Protein AF-A0A3L6PYQ4-F1 (afdb_monomer_lite)

Structure (mmCIF, N/CA/C/O backbone):
data_AF-A0A3L6PYQ4-F1
#
_entry.id   AF-A0A3L6PYQ4-F1
#
loop_
_atom_site.group_PDB
_atom_site.id
_atom_site.type_symbol
_atom_site.label_atom_id
_atom_site.label_alt_id
_atom_site.label_comp_id
_atom_site.label_asym_id
_atom_site.label_entity_id
_atom_site.label_seq_id
_atom_site.pdbx_PDB_ins_code
_atom_site.Cartn_x
_atom_site.Cartn_y
_atom_site.Cartn_z
_atom_site.occupancy
_atom_site.B_iso_or_equiv
_atom_site.auth_seq_id
_atom_site.auth_comp_id
_atom_site.auth_asym_id
_atom_site.auth_atom_id
_atom_site.pdbx_PDB_model_num
ATOM 1 N N . MET A 1 1 ? -5.593 -75.914 60.797 1.00 39.28 1 MET A N 1
ATOM 2 C CA . MET A 1 1 ? -4.604 -74.970 61.371 1.00 39.28 1 MET A CA 1
ATOM 3 C C . MET A 1 1 ? -4.677 -73.688 60.542 1.00 39.28 1 MET A C 1
ATOM 5 O O . MET A 1 1 ? -4.399 -73.752 59.358 1.00 39.28 1 MET A O 1
ATOM 9 N N . ARG A 1 2 ? -5.457 -72.684 60.974 1.00 33.91 2 ARG A N 1
ATOM 10 C CA . ARG A 1 2 ? -4.991 -71.415 61.590 1.00 33.91 2 ARG A CA 1
ATOM 11 C C . ARG A 1 2 ? -3.883 -70.711 60.777 1.00 33.91 2 ARG A C 1
ATOM 13 O O . ARG A 1 2 ? -2.772 -71.211 60.750 1.00 33.91 2 ARG A O 1
ATOM 20 N N . THR A 1 3 ? -4.258 -69.725 59.948 1.00 34.69 3 THR A N 1
ATOM 21 C CA . THR A 1 3 ? -4.109 -68.246 60.124 1.00 34.69 3 THR A CA 1
ATOM 22 C C . THR A 1 3 ? -2.727 -67.736 59.685 1.00 34.69 3 THR A C 1
ATOM 24 O O . THR A 1 3 ? -1.740 -68.191 60.235 1.00 34.69 3 THR A O 1
ATOM 27 N N . THR A 1 4 ? -2.628 -66.864 58.669 1.00 43.28 4 THR A N 1
ATOM 28 C CA . THR A 1 4 ? -2.351 -65.403 58.777 1.00 43.28 4 THR A CA 1
ATOM 29 C C . THR A 1 4 ? -2.924 -64.660 57.543 1.00 43.28 4 THR A C 1
ATOM 31 O O . THR A 1 4 ? -2.646 -65.017 56.408 1.00 43.28 4 THR A O 1
ATOM 34 N N . MET A 1 5 ? -3.962 -63.825 57.686 1.00 35.47 5 MET A N 1
ATOM 35 C CA . MET A 1 5 ? -3.961 -62.342 57.761 1.00 35.47 5 MET A CA 1
ATOM 36 C C . MET A 1 5 ? -3.203 -61.552 56.656 1.00 35.47 5 MET A C 1
ATOM 38 O O . MET A 1 5 ? -1.996 -61.382 56.732 1.00 35.47 5 MET A O 1
ATOM 42 N N . ARG A 1 6 ? -4.010 -60.988 55.733 1.00 41.88 6 ARG A N 1
ATOM 43 C CA . ARG A 1 6 ? -4.028 -59.636 55.104 1.00 41.88 6 ARG A CA 1
ATOM 44 C C . ARG A 1 6 ? -2.740 -59.013 54.531 1.00 41.88 6 ARG A C 1
ATOM 46 O O . ARG A 1 6 ? -1.846 -58.634 55.273 1.00 41.88 6 ARG A O 1
ATOM 53 N N . ASN A 1 7 ? -2.831 -58.590 53.264 1.00 37.66 7 ASN A N 1
ATOM 54 C CA . ASN A 1 7 ? -2.805 -57.152 52.970 1.00 37.66 7 ASN A CA 1
ATOM 55 C C . ASN A 1 7 ? -3.587 -56.819 51.688 1.00 37.66 7 ASN A C 1
ATOM 57 O O . ASN A 1 7 ? -3.291 -57.319 50.608 1.00 37.66 7 ASN A O 1
ATOM 61 N N . ALA A 1 8 ? -4.610 -55.983 51.850 1.00 45.75 8 ALA A N 1
ATOM 62 C CA . ALA A 1 8 ? -5.400 -55.369 50.795 1.00 45.75 8 ALA A CA 1
ATOM 63 C C . ALA A 1 8 ? -5.020 -53.891 50.761 1.00 45.75 8 ALA A C 1
ATOM 65 O O . ALA A 1 8 ? -5.241 -53.217 51.758 1.00 45.75 8 ALA A O 1
ATOM 66 N N . GLN A 1 9 ? -4.440 -53.427 49.657 1.00 39.03 9 GLN A N 1
ATOM 67 C CA . GLN A 1 9 ? -4.132 -52.032 49.313 1.00 39.03 9 GLN A CA 1
ATOM 68 C C . GLN A 1 9 ? -3.781 -52.063 47.812 1.00 39.03 9 GLN A C 1
ATOM 70 O O . GLN A 1 9 ? -2.951 -52.870 47.422 1.00 39.03 9 GLN A O 1
ATOM 75 N N . ASN A 1 10 ? -4.315 -51.296 46.869 1.00 33.97 10 ASN A N 1
ATOM 76 C CA . ASN A 1 10 ? -5.338 -50.266 46.824 1.00 33.97 10 ASN A CA 1
ATOM 77 C C . ASN A 1 10 ? -5.795 -50.202 45.355 1.00 33.97 10 ASN A C 1
ATOM 79 O O . ASN A 1 10 ? -4.960 -50.098 44.460 1.00 33.97 10 ASN A O 1
ATOM 83 N N . ALA A 1 11 ? -7.098 -50.180 45.108 1.00 46.00 11 ALA A N 1
ATOM 84 C CA . ALA A 1 11 ? -7.656 -49.474 43.962 1.00 46.00 11 ALA A CA 1
ATOM 85 C C . ALA A 1 11 ? -8.789 -48.604 44.511 1.00 46.00 11 ALA A C 1
ATOM 87 O O . ALA A 1 11 ? -9.649 -49.112 45.232 1.00 46.00 11 ALA A O 1
ATOM 88 N N . PRO A 1 12 ? -8.778 -47.298 44.224 1.00 39.19 12 PRO A N 1
ATOM 89 C CA . PRO A 1 12 ? -10.006 -46.724 43.688 1.00 39.19 12 PRO A CA 1
ATOM 90 C C . PRO A 1 12 ? -9.710 -45.961 42.394 1.00 39.19 12 PRO A C 1
ATOM 92 O O . PRO A 1 12 ? -8.712 -45.261 42.268 1.00 39.19 12 PRO A O 1
ATOM 95 N N . LEU A 1 13 ? -10.451 -46.269 41.333 1.00 34.88 13 LEU A N 1
ATOM 96 C CA . LEU A 1 13 ? -11.685 -45.569 40.963 1.00 34.88 13 LEU A CA 1
ATOM 97 C C . LEU A 1 13 ? -11.442 -44.101 40.599 1.00 34.88 13 LEU A C 1
ATOM 99 O O . LEU A 1 13 ? -11.167 -43.266 41.450 1.00 34.88 13 LEU A O 1
ATOM 103 N N . SER A 1 14 ? -11.637 -43.834 39.305 1.00 42.97 14 SER A N 1
ATOM 104 C CA . SER A 1 14 ? -12.245 -42.620 38.760 1.00 42.97 14 SER A CA 1
ATOM 105 C C . SER A 1 14 ? -11.975 -41.334 39.541 1.00 42.97 14 SER A C 1
ATOM 107 O O . SER A 1 14 ? -12.721 -40.990 40.461 1.00 42.97 14 SER A O 1
ATOM 109 N N . SER A 1 15 ? -11.023 -40.531 39.065 1.00 39.69 15 SER A N 1
ATOM 110 C CA . SER A 1 15 ? -11.110 -39.087 39.274 1.00 39.69 15 SER A CA 1
ATOM 111 C C . SER A 1 15 ? -12.322 -38.583 38.498 1.00 39.69 15 SER A C 1
ATOM 113 O O . SER A 1 15 ? -12.231 -38.161 37.344 1.00 39.69 15 SER A O 1
ATOM 115 N N . ALA A 1 16 ? -13.483 -38.691 39.141 1.00 44.91 16 ALA A 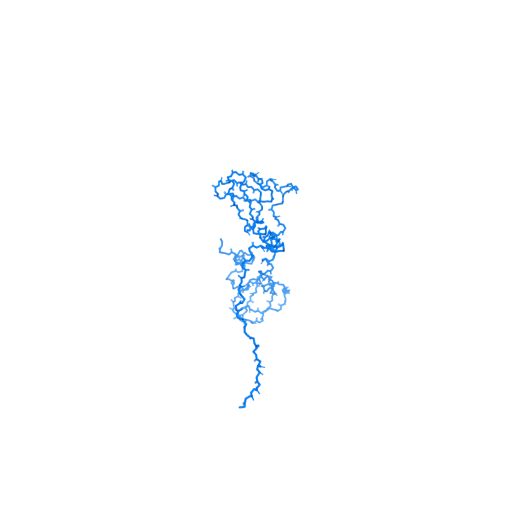N 1
ATOM 116 C CA . ALA A 1 16 ? -14.650 -37.903 38.835 1.00 44.91 16 ALA A CA 1
ATOM 117 C C . ALA A 1 16 ? -14.172 -36.457 38.707 1.00 44.91 16 ALA A C 1
ATOM 119 O O . ALA A 1 16 ? -13.679 -35.855 39.663 1.00 44.91 16 ALA A O 1
ATOM 120 N N . ARG A 1 17 ? -14.255 -35.914 37.491 1.00 53.53 17 ARG A N 1
ATOM 121 C CA . ARG A 1 17 ? -14.129 -34.479 37.267 1.00 53.53 17 ARG A CA 1
ATOM 122 C C . ARG A 1 17 ? -15.359 -33.865 37.912 1.00 53.53 17 ARG A C 1
ATOM 124 O O . ARG A 1 17 ? -16.383 -33.698 37.258 1.00 53.53 17 ARG A O 1
ATOM 131 N N . SER A 1 18 ? -15.277 -33.607 39.211 1.00 48.31 18 SER A N 1
ATOM 132 C CA . SER A 1 18 ? -16.260 -32.805 39.916 1.00 48.31 18 SER A CA 1
ATOM 133 C C . SER A 1 18 ? -16.267 -31.443 39.239 1.00 48.31 18 SER A C 1
ATOM 135 O O . SER A 1 18 ? -15.347 -30.643 39.403 1.00 48.31 18 SER A O 1
ATOM 137 N N . ALA A 1 19 ? -17.281 -31.222 38.405 1.00 56.84 19 ALA A N 1
ATOM 138 C CA . ALA A 1 19 ? -17.585 -29.948 37.790 1.00 56.84 19 ALA A CA 1
ATOM 139 C C . ALA A 1 19 ? -18.046 -28.988 38.891 1.00 56.84 19 ALA A C 1
ATOM 141 O O . ALA A 1 19 ? -19.234 -28.749 39.086 1.00 56.84 19 ALA A O 1
ATOM 142 N N . SER A 1 20 ? -17.095 -28.459 39.656 1.00 59.81 20 SER A N 1
ATOM 143 C CA . SER A 1 20 ? -17.342 -27.270 40.453 1.00 59.81 20 SER A CA 1
ATOM 144 C C . SER A 1 20 ? -17.327 -26.101 39.476 1.00 59.81 20 SER A C 1
ATOM 146 O O . SER A 1 20 ? -16.271 -25.694 39.002 1.00 59.81 20 SER A O 1
ATOM 148 N N . GLY A 1 21 ? -18.512 -25.616 39.100 1.00 67.62 21 GLY A N 1
ATOM 149 C CA . GLY A 1 21 ? -18.731 -24.538 38.126 1.00 67.62 21 GLY A CA 1
ATOM 150 C C . GLY A 1 21 ? -18.241 -23.155 38.574 1.00 67.62 21 GLY A C 1
ATOM 151 O O . GLY A 1 21 ? -18.849 -22.147 38.225 1.00 67.62 21 GLY A O 1
ATOM 152 N N . ARG A 1 22 ? -17.175 -23.085 39.376 1.00 74.38 22 ARG A N 1
ATOM 153 C CA . ARG A 1 22 ? -16.585 -21.845 39.871 1.00 74.38 22 ARG A CA 1
ATOM 154 C C . ARG A 1 22 ? -15.204 -21.680 39.247 1.00 74.38 22 ARG A C 1
ATOM 156 O O . ARG A 1 22 ? -14.249 -22.327 39.663 1.00 74.38 22 ARG A O 1
ATOM 163 N N . MET A 1 23 ? -15.127 -20.820 38.233 1.00 79.38 23 MET A N 1
ATOM 164 C CA . MET A 1 23 ? -13.851 -20.394 37.662 1.00 79.38 23 MET A CA 1
ATOM 165 C C . MET A 1 23 ? -13.017 -19.695 38.734 1.00 79.38 23 MET A C 1
ATOM 167 O O . MET A 1 23 ? -13.543 -18.906 39.524 1.00 79.38 23 MET A O 1
ATOM 171 N N . SER A 1 24 ? -11.716 -19.958 38.744 1.00 92.75 24 SER A N 1
ATOM 172 C CA . SER A 1 24 ? -10.781 -19.211 39.576 1.00 92.75 24 SER A CA 1
ATOM 173 C C . SER A 1 24 ? -10.692 -17.757 39.112 1.00 92.75 24 SER A C 1
ATOM 175 O O . SER A 1 24 ? -10.869 -17.438 37.935 1.00 92.75 24 SER A O 1
ATOM 177 N N . GLU A 1 25 ? -10.342 -16.852 40.022 1.00 92.50 25 GLU A N 1
ATOM 178 C CA . GLU A 1 25 ? -10.133 -15.436 39.691 1.00 92.50 25 GLU A CA 1
ATOM 179 C C . GLU A 1 25 ? -9.097 -15.244 38.570 1.00 92.50 25 GLU A C 1
ATOM 181 O O . GLU A 1 25 ? -9.236 -14.357 37.727 1.00 92.50 25 GLU A O 1
ATOM 186 N N . ARG A 1 26 ? -8.076 -16.112 38.517 1.00 92.75 26 ARG A N 1
ATOM 187 C CA . ARG A 1 26 ? -7.054 -16.106 37.460 1.00 92.75 26 ARG A CA 1
ATOM 188 C C . ARG A 1 26 ? -7.633 -16.466 36.095 1.00 92.75 26 ARG A C 1
ATOM 190 O O . ARG A 1 26 ? -7.285 -15.807 35.117 1.00 92.75 26 ARG A O 1
ATOM 197 N N . GLU A 1 27 ? -8.500 -17.475 36.032 1.00 93.88 27 GLU A N 1
ATOM 198 C CA . GLU A 1 27 ? -9.183 -17.877 34.797 1.00 93.88 27 GLU A CA 1
ATOM 199 C C . GLU A 1 27 ? -10.137 -16.780 34.330 1.00 93.88 27 GLU A C 1
ATOM 201 O O . GLU A 1 27 ? -10.086 -16.392 33.168 1.00 93.88 27 GLU A O 1
ATOM 206 N N . VAL A 1 28 ? -10.917 -16.183 35.238 1.00 93.94 28 VAL A N 1
ATOM 207 C CA . VAL A 1 28 ? -11.787 -15.043 34.902 1.00 93.94 28 VAL A CA 1
ATOM 208 C C . VAL A 1 28 ? -10.965 -13.875 34.348 1.00 93.94 28 VAL A C 1
ATOM 210 O O . VAL A 1 28 ? -11.309 -13.302 33.313 1.00 93.94 28 VAL A O 1
ATOM 213 N N . ALA A 1 29 ? -9.841 -13.540 34.986 1.00 95.12 29 ALA A N 1
ATOM 214 C CA . ALA A 1 29 ? -8.957 -12.484 34.505 1.00 95.12 29 ALA A CA 1
ATOM 215 C C . ALA A 1 29 ? -8.337 -12.813 33.136 1.00 95.12 29 ALA A C 1
ATOM 217 O O . ALA A 1 29 ? -8.135 -11.907 32.324 1.00 95.12 29 ALA A O 1
ATOM 218 N N . GLN A 1 30 ? -8.031 -14.085 32.865 1.00 95.44 30 GLN A N 1
ATOM 219 C CA . GLN A 1 30 ? -7.529 -14.522 31.564 1.00 95.44 30 GLN A CA 1
ATOM 220 C C . GLN A 1 30 ? -8.603 -14.408 30.480 1.00 95.44 30 GLN A C 1
ATOM 222 O O . GLN A 1 30 ? -8.320 -13.852 29.420 1.00 95.44 30 GLN A O 1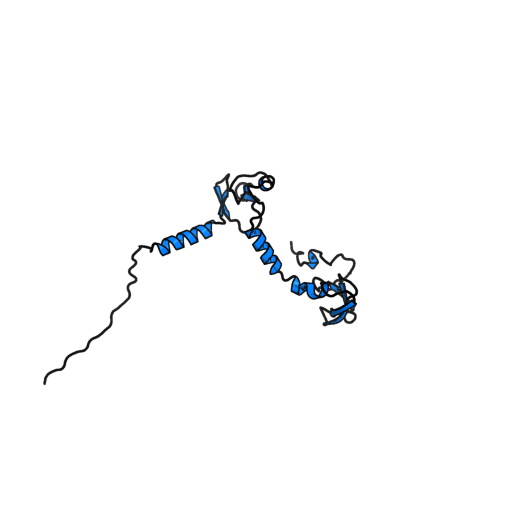
ATOM 227 N N . GLU A 1 31 ? -9.830 -14.843 30.758 1.00 94.62 31 GLU A N 1
ATOM 228 C CA . GLU A 1 31 ? -10.944 -14.730 29.814 1.00 94.62 31 GLU A CA 1
ATOM 229 C C . GLU A 1 31 ? -11.259 -13.271 29.477 1.00 94.62 31 GLU A C 1
ATOM 231 O O . GLU A 1 31 ? -11.404 -12.918 28.309 1.00 94.62 31 GLU A O 1
ATOM 236 N N . LEU A 1 32 ? -11.259 -12.373 30.467 1.00 94.94 32 LEU A N 1
ATOM 237 C CA . LEU A 1 32 ? -11.460 -10.942 30.219 1.00 94.94 32 LEU A CA 1
ATOM 238 C C . LEU A 1 32 ? -10.359 -10.336 29.337 1.00 94.94 32 LEU A C 1
ATOM 240 O O . LEU A 1 32 ? -10.648 -9.487 28.490 1.00 94.94 32 LEU A O 1
ATOM 244 N N . ARG A 1 33 ? -9.103 -10.774 29.499 1.00 94.25 33 ARG A N 1
ATOM 245 C CA . ARG A 1 33 ? -8.001 -10.371 28.609 1.00 94.25 33 ARG A CA 1
ATOM 246 C C . ARG A 1 33 ? -8.211 -10.898 27.192 1.00 94.25 33 ARG A C 1
ATOM 248 O O . ARG A 1 33 ? -8.096 -10.118 26.250 1.00 94.25 33 ARG A O 1
ATOM 255 N N . ASN A 1 34 ? -8.569 -12.173 27.049 1.00 93.19 34 ASN A N 1
ATOM 256 C CA . ASN A 1 34 ? -8.834 -12.798 25.753 1.00 93.19 34 ASN A CA 1
ATOM 257 C C . ASN A 1 34 ? -9.972 -12.073 25.015 1.00 93.19 34 ASN A C 1
ATOM 259 O O . ASN A 1 34 ? -9.806 -11.673 23.866 1.00 93.19 34 ASN A O 1
ATOM 263 N N . ILE A 1 35 ? -11.093 -11.818 25.699 1.00 92.69 35 ILE A N 1
ATOM 264 C CA . ILE A 1 35 ? -12.235 -11.065 25.163 1.00 92.69 35 ILE A CA 1
ATOM 265 C C . ILE A 1 35 ? -11.787 -9.668 24.724 1.00 92.69 35 ILE A C 1
ATOM 267 O O . ILE A 1 35 ? -12.078 -9.243 23.608 1.00 92.69 35 ILE A O 1
ATOM 271 N N . ARG A 1 36 ? -11.042 -8.944 25.566 1.00 90.56 36 ARG A N 1
ATOM 272 C CA . ARG A 1 36 ? -10.580 -7.592 25.227 1.00 90.56 36 ARG A CA 1
ATOM 273 C C . ARG A 1 36 ? -9.693 -7.572 23.985 1.00 90.56 36 ARG A C 1
ATOM 275 O O . ARG A 1 36 ? -9.845 -6.664 23.170 1.00 90.56 36 ARG A O 1
ATOM 282 N N . GLU A 1 37 ? -8.798 -8.544 23.832 1.00 90.12 37 GLU A N 1
ATOM 283 C CA . GLU A 1 37 ? -7.959 -8.646 22.635 1.00 90.12 37 GLU A CA 1
ATOM 284 C C . GLU A 1 37 ? -8.783 -8.989 21.387 1.00 90.12 37 GLU A C 1
ATOM 286 O O . GLU A 1 37 ? -8.576 -8.360 20.353 1.00 90.12 37 GLU A O 1
ATOM 291 N N . LEU A 1 38 ? -9.785 -9.873 21.485 1.00 86.94 38 LEU A N 1
ATOM 292 C CA . LEU A 1 38 ? -10.689 -10.184 20.365 1.00 86.94 38 LEU A CA 1
ATOM 293 C C . LEU A 1 38 ? -11.459 -8.949 19.864 1.00 86.94 38 LEU A C 1
ATOM 295 O O . LEU A 1 38 ? -11.636 -8.768 18.661 1.00 86.94 38 LEU A O 1
ATOM 299 N N . TYR A 1 39 ? -11.896 -8.074 20.773 1.00 88.88 39 TYR A N 1
ATOM 300 C CA . TYR A 1 39 ? -12.670 -6.871 20.431 1.00 88.88 39 TYR A CA 1
ATOM 301 C C . TYR A 1 39 ? -11.823 -5.614 20.201 1.00 88.88 39 TYR A C 1
ATOM 303 O O . TYR A 1 39 ? -12.363 -4.553 19.873 1.00 88.88 39 TYR A O 1
ATOM 311 N N . LYS A 1 40 ? -10.499 -5.700 20.348 1.00 88.44 40 LYS A N 1
ATOM 312 C CA . LYS A 1 40 ? -9.577 -4.569 20.161 1.00 88.44 40 LYS A CA 1
ATOM 313 C C . LYS A 1 40 ? -9.690 -3.953 18.772 1.00 88.44 40 LYS A C 1
ATOM 315 O O . LYS A 1 40 ? -9.632 -2.730 18.632 1.00 88.44 40 LYS A O 1
ATOM 320 N N . ASP A 1 41 ? -9.917 -4.810 17.783 1.00 91.00 41 ASP A N 1
ATOM 321 C CA . ASP A 1 41 ? -10.031 -4.448 16.377 1.00 91.00 41 ASP A CA 1
ATOM 322 C C . ASP A 1 41 ? -11.466 -4.338 15.894 1.00 91.00 41 ASP A C 1
ATOM 324 O O . ASP A 1 41 ? -11.707 -4.315 14.692 1.00 91.00 41 ASP A O 1
ATOM 328 N N . VAL A 1 42 ? -12.412 -4.150 16.816 1.00 93.50 42 VAL A N 1
ATOM 329 C CA . VAL A 1 42 ? -13.819 -3.922 16.499 1.00 93.50 42 VAL A CA 1
ATOM 330 C C . VAL A 1 42 ? -14.243 -2.511 16.905 1.00 93.50 42 VAL A C 1
ATOM 332 O O . VAL A 1 42 ? -13.978 -2.022 18.011 1.00 93.50 42 VAL A O 1
ATOM 335 N N . ARG A 1 43 ? -14.947 -1.834 15.996 1.00 94.44 43 ARG A N 1
ATOM 336 C CA . ARG A 1 43 ? -15.589 -0.539 16.243 1.00 94.44 43 ARG A CA 1
ATOM 337 C C . ARG A 1 43 ? -17.010 -0.529 15.715 1.00 94.44 43 ARG A C 1
ATOM 339 O O . ARG A 1 43 ? -17.290 -1.066 14.651 1.00 94.44 43 ARG A O 1
ATOM 346 N N . LEU A 1 44 ? -17.906 0.108 16.460 1.00 96.00 44 LEU A N 1
ATOM 347 C CA . LEU A 1 44 ? -19.287 0.285 16.031 1.00 96.00 44 LEU A CA 1
ATOM 348 C C . LEU A 1 44 ? -19.381 1.475 15.080 1.00 96.00 44 LEU A C 1
ATOM 350 O O . LEU A 1 44 ? -18.806 2.533 15.339 1.00 96.00 44 LEU A O 1
ATOM 354 N N . CYS A 1 45 ? -20.151 1.319 14.008 1.00 97.56 45 CYS A N 1
ATOM 355 C CA . CYS A 1 45 ? -20.488 2.427 13.132 1.00 97.56 45 CYS A CA 1
ATOM 356 C C . CYS A 1 45 ? -21.212 3.529 13.933 1.00 97.56 45 CYS A C 1
ATOM 358 O O . CYS A 1 45 ? -22.214 3.234 14.591 1.00 97.56 45 CYS A O 1
ATOM 360 N N . PRO A 1 46 ? -20.792 4.804 13.842 1.00 97.69 46 PRO A N 1
ATOM 361 C CA . PRO A 1 46 ? -21.444 5.895 14.569 1.00 97.69 46 PRO A CA 1
ATOM 362 C C . PRO A 1 46 ? -22.871 6.185 14.083 1.00 97.69 46 PRO A C 1
ATOM 364 O O . PRO A 1 46 ? -23.637 6.801 14.812 1.00 97.69 46 PRO A O 1
ATOM 367 N N . LYS A 1 47 ? -23.233 5.735 12.871 1.00 97.88 47 LYS A N 1
ATOM 368 C CA . LYS A 1 47 ? -24.563 5.932 12.275 1.00 97.88 47 LYS A CA 1
ATOM 369 C C . LYS A 1 47 ? -25.502 4.751 12.525 1.00 97.88 47 LYS A C 1
ATOM 371 O O . LYS A 1 47 ? -26.567 4.928 13.093 1.00 97.88 47 LYS A O 1
ATOM 376 N N . CYS 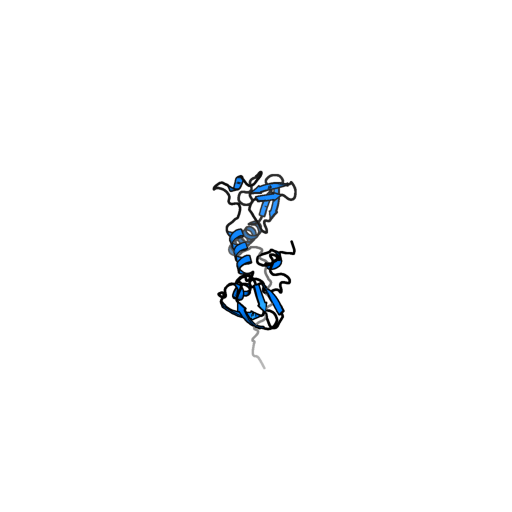A 1 48 ? -25.116 3.545 12.100 1.00 97.81 48 CYS A N 1
ATOM 377 C CA . CYS A 1 48 ? -25.996 2.366 12.139 1.00 97.81 48 CYS A CA 1
ATOM 378 C C . CYS A 1 48 ? -25.624 1.330 13.208 1.00 97.81 48 CYS A C 1
ATOM 380 O O . CYS A 1 48 ? -26.245 0.277 13.269 1.00 97.81 48 CYS A O 1
ATOM 382 N N . ARG A 1 49 ? -24.586 1.589 14.018 1.00 96.88 49 ARG A N 1
ATOM 383 C CA . ARG A 1 49 ? -24.107 0.709 15.102 1.00 96.88 49 ARG A CA 1
ATOM 384 C C . ARG A 1 49 ? -23.622 -0.682 14.682 1.00 96.88 49 ARG A C 1
ATOM 386 O O . ARG A 1 49 ? -23.207 -1.439 15.550 1.00 96.88 49 ARG A O 1
ATOM 393 N N . MET A 1 50 ? -23.570 -0.986 13.385 1.00 96.19 50 MET A N 1
ATOM 394 C CA . MET A 1 50 ? -22.943 -2.205 12.864 1.00 96.19 50 MET A CA 1
ATOM 395 C C . MET A 1 50 ? -21.500 -2.334 13.371 1.00 96.19 50 MET A C 1
ATOM 397 O O . MET A 1 50 ? -20.735 -1.368 13.290 1.00 96.19 50 MET A O 1
ATOM 401 N N . GLY A 1 51 ? -21.134 -3.512 13.880 1.00 94.81 51 GLY A N 1
ATOM 402 C CA . GLY A 1 51 ? -19.766 -3.831 14.282 1.00 94.81 51 GLY A CA 1
ATOM 403 C C . GLY A 1 51 ? -18.867 -4.006 13.064 1.00 94.81 51 GLY A C 1
ATOM 404 O O . GLY A 1 51 ? -19.184 -4.760 12.151 1.00 94.81 51 GLY A O 1
ATOM 405 N N . ILE A 1 52 ? -17.754 -3.282 13.037 1.00 94.62 52 ILE A N 1
ATOM 406 C CA . ILE A 1 52 ? -16.804 -3.267 11.928 1.00 94.62 52 ILE A CA 1
ATOM 407 C C . ILE A 1 52 ? -15.442 -3.662 12.478 1.00 94.62 52 ILE A C 1
ATOM 409 O O . ILE A 1 52 ? -14.897 -2.974 13.345 1.00 94.62 52 ILE A O 1
ATOM 413 N N . ALA A 1 53 ? -14.908 -4.766 11.960 1.00 92.88 53 ALA A N 1
ATOM 414 C CA . ALA A 1 53 ? -13.561 -5.215 12.263 1.00 92.88 53 ALA A CA 1
ATOM 415 C C . ALA A 1 53 ? -12.547 -4.541 11.325 1.00 92.88 53 ALA A C 1
ATOM 417 O O . ALA A 1 53 ? -12.763 -4.491 10.112 1.00 92.88 53 ALA A O 1
ATOM 418 N N . LYS A 1 54 ? -11.441 -4.024 11.867 1.00 90.12 54 LYS A N 1
ATOM 419 C CA . LYS A 1 54 ? -10.317 -3.520 11.068 1.00 90.12 54 LYS A CA 1
ATOM 420 C C . LYS A 1 54 ? -9.291 -4.632 10.896 1.00 90.12 54 LYS A C 1
ATOM 422 O O . LYS A 1 54 ? -8.616 -4.989 11.852 1.00 90.12 54 LYS A O 1
ATOM 427 N N . THR A 1 55 ? 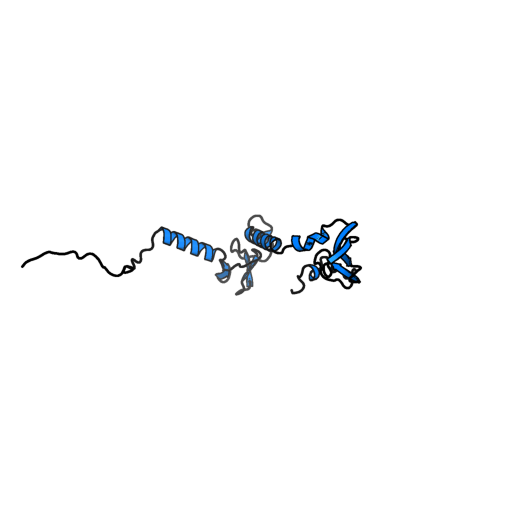-9.161 -5.144 9.677 1.00 82.50 55 THR A N 1
ATOM 428 C CA . THR A 1 55 ? -8.148 -6.153 9.341 1.00 82.50 55 THR A CA 1
ATOM 429 C C . THR A 1 55 ? -6.827 -5.515 8.930 1.00 82.50 55 THR A C 1
ATOM 431 O O . THR A 1 55 ? -5.781 -5.961 9.377 1.00 82.50 55 THR A O 1
ATOM 434 N N . GLN A 1 56 ? -6.862 -4.473 8.091 1.00 79.88 56 GLN A N 1
ATOM 435 C CA . GLN A 1 56 ? -5.681 -3.788 7.553 1.00 79.88 56 GLN A CA 1
ATOM 436 C C . GLN A 1 56 ? -6.002 -2.315 7.229 1.00 79.88 56 GLN A C 1
ATOM 438 O O . GLN A 1 56 ? -7.158 -1.888 7.266 1.00 79.88 56 GLN A O 1
ATOM 443 N N . GLY A 1 57 ? -4.978 -1.532 6.880 1.00 88.19 57 GLY A N 1
ATOM 444 C CA . GLY A 1 57 ? -5.134 -0.192 6.308 1.00 88.19 57 GLY A CA 1
ATOM 445 C C . GLY A 1 57 ? -5.234 0.955 7.321 1.00 88.19 57 GLY A C 1
ATOM 446 O O . GLY A 1 57 ? -4.769 0.878 8.458 1.00 88.19 57 GLY A O 1
ATOM 447 N N . CYS A 1 58 ? -5.802 2.078 6.879 1.00 93.50 58 CYS A N 1
ATOM 448 C CA . CYS A 1 58 ? -5.815 3.330 7.637 1.00 93.50 58 CYS A CA 1
ATOM 449 C C . CYS A 1 58 ? -7.023 3.455 8.586 1.00 93.50 58 CYS A C 1
ATOM 451 O O . CYS A 1 58 ? -7.955 2.658 8.572 1.00 93.50 58 CYS A O 1
ATOM 453 N N . ASN A 1 59 ? -7.016 4.478 9.437 1.00 95.38 59 ASN A N 1
ATOM 454 C CA . ASN A 1 59 ? -8.086 4.771 10.387 1.00 95.38 59 ASN A CA 1
ATOM 455 C C . ASN A 1 59 ? -9.309 5.433 9.740 1.00 95.38 59 ASN A C 1
ATOM 457 O O . ASN A 1 59 ? -10.337 5.528 10.404 1.00 95.38 59 ASN A O 1
ATOM 461 N N . LYS A 1 60 ? -9.241 5.877 8.478 1.00 95.69 60 LYS A N 1
ATOM 462 C CA . LYS A 1 60 ? -10.428 6.300 7.723 1.00 95.69 60 LYS A CA 1
ATOM 463 C C . LYS A 1 60 ? -11.150 5.058 7.206 1.00 95.69 60 LYS A C 1
ATOM 465 O O . LYS A 1 60 ? -10.780 4.513 6.172 1.00 95.69 60 LYS A O 1
ATOM 470 N N . MET A 1 61 ? -12.188 4.637 7.914 1.00 95.62 61 MET A N 1
ATOM 471 C CA . MET A 1 61 ? -12.994 3.472 7.556 1.00 95.62 61 MET A CA 1
ATOM 472 C C . MET A 1 61 ? -14.318 3.899 6.924 1.00 95.62 61 MET A C 1
ATOM 474 O O . MET A 1 61 ? -14.831 4.984 7.201 1.00 95.62 61 MET A O 1
ATOM 478 N N . THR A 1 62 ? -14.892 3.016 6.112 1.00 96.06 62 THR A N 1
ATOM 479 C CA . THR A 1 62 ? -16.228 3.168 5.520 1.00 96.06 62 THR A CA 1
ATOM 480 C C . THR A 1 62 ? -17.118 2.056 6.043 1.00 96.06 62 THR A C 1
ATOM 482 O O . THR A 1 62 ? -16.745 0.886 5.999 1.00 96.06 62 THR A O 1
ATOM 485 N N . CYS A 1 63 ? -18.303 2.393 6.543 1.00 96.69 63 CYS A N 1
ATOM 486 C CA . CYS A 1 63 ? -19.273 1.378 6.925 1.00 96.69 63 CYS A CA 1
ATOM 487 C C . CYS A 1 63 ? -19.861 0.708 5.679 1.00 96.69 63 CYS A C 1
ATOM 489 O O . CYS A 1 63 ? -20.567 1.362 4.918 1.00 96.69 63 CYS A O 1
ATOM 491 N N . GLY A 1 64 ? -19.643 -0.599 5.516 1.00 95.12 64 GLY A N 1
ATOM 492 C CA . GLY A 1 64 ? -20.217 -1.361 4.400 1.00 95.12 64 GLY A CA 1
ATOM 493 C C . GLY A 1 64 ? -21.750 -1.418 4.396 1.00 95.12 64 GLY A C 1
ATOM 494 O O . GLY A 1 64 ? -22.343 -1.559 3.338 1.00 95.12 64 GLY A O 1
ATOM 495 N N . ASN A 1 65 ? -22.398 -1.254 5.557 1.00 97.06 65 ASN A N 1
ATOM 496 C CA . ASN A 1 65 ? -23.860 -1.292 5.666 1.00 97.06 65 ASN A CA 1
ATOM 497 C C . ASN A 1 65 ? -24.539 0.034 5.270 1.00 97.06 65 ASN A C 1
ATOM 499 O O . ASN A 1 65 ? -25.571 0.033 4.616 1.00 97.06 65 ASN A O 1
ATOM 503 N N . CYS A 1 66 ? -23.991 1.181 5.688 1.00 97.50 66 CYS A N 1
ATOM 504 C CA . CYS A 1 66 ? -24.666 2.482 5.528 1.00 97.50 66 CYS A CA 1
ATOM 505 C C . CYS A 1 66 ? -23.827 3.564 4.832 1.00 97.50 66 CYS A C 1
ATOM 507 O O . CYS A 1 66 ? -24.246 4.721 4.782 1.00 97.50 66 CYS A O 1
ATOM 509 N N . GLY A 1 67 ? -22.619 3.225 4.374 1.00 96.44 67 GLY A N 1
ATOM 510 C CA . GLY A 1 67 ? -21.702 4.123 3.668 1.00 96.44 67 GLY A CA 1
ATOM 511 C C . GLY A 1 67 ? -21.013 5.185 4.533 1.00 96.44 67 GLY A C 1
ATOM 512 O O . GLY A 1 67 ? -20.141 5.890 4.039 1.00 96.44 67 GLY A O 1
ATOM 513 N N . GLN A 1 68 ? -21.359 5.316 5.819 1.00 97.12 68 GLN A N 1
ATOM 514 C CA . GLN A 1 68 ? -20.780 6.348 6.685 1.00 97.12 68 GLN A CA 1
ATOM 515 C C . GLN A 1 68 ? -19.261 6.186 6.820 1.00 97.12 68 GLN A C 1
ATOM 517 O O . GLN A 1 68 ? -18.788 5.145 7.290 1.00 97.12 68 GLN A O 1
ATOM 522 N N . TYR A 1 69 ? -18.508 7.243 6.504 1.00 97.25 69 TYR A N 1
ATOM 523 C CA . TYR A 1 69 ? -17.096 7.320 6.866 1.00 97.25 69 TYR A CA 1
ATOM 524 C C . TYR A 1 69 ? -16.940 7.608 8.359 1.00 97.25 69 TYR A C 1
ATOM 526 O O . TYR A 1 69 ? -17.651 8.436 8.935 1.00 97.25 69 TYR A O 1
ATOM 534 N N . PHE A 1 70 ? -15.992 6.943 9.004 1.00 97.31 70 PHE A N 1
ATOM 535 C CA . PHE A 1 70 ? -15.693 7.164 10.414 1.00 97.31 70 PHE A CA 1
ATOM 536 C C . PHE A 1 70 ? -14.211 6.933 10.706 1.00 97.31 70 PHE A C 1
ATOM 538 O O . PHE A 1 70 ? -13.506 6.246 9.964 1.00 97.31 70 PHE A O 1
ATOM 545 N N . CYS A 1 71 ? -13.734 7.526 11.796 1.00 96.44 71 CYS A N 1
ATOM 546 C CA . CYS A 1 71 ? -12.389 7.290 12.295 1.00 96.44 71 CYS A CA 1
ATOM 547 C C . CYS A 1 71 ? -12.384 6.054 13.194 1.00 96.44 71 CYS A C 1
ATOM 549 O O . CYS A 1 71 ? -13.059 6.026 14.219 1.00 96.44 71 CYS A O 1
ATOM 551 N N . PHE A 1 72 ? -11.593 5.042 12.856 1.00 95.94 72 PHE A N 1
ATOM 552 C CA . PHE A 1 72 ? -11.475 3.823 13.653 1.00 95.94 72 PHE A CA 1
ATOM 553 C C . PHE A 1 72 ? -10.836 4.072 15.031 1.00 95.94 72 PHE A C 1
ATOM 555 O O . PHE A 1 72 ? -11.203 3.435 16.018 1.00 95.94 72 PHE A O 1
ATOM 562 N N . ALA A 1 73 ? -9.912 5.035 15.119 1.00 93.69 73 ALA A N 1
ATOM 563 C CA . ALA A 1 73 ? -9.212 5.346 16.363 1.00 93.69 73 ALA A CA 1
ATOM 564 C C . ALA A 1 73 ? -10.157 5.932 17.426 1.00 93.69 73 ALA A C 1
ATOM 566 O O . ALA A 1 73 ? -10.157 5.466 18.563 1.00 93.69 73 ALA A O 1
ATOM 567 N N . CYS A 1 74 ? -10.989 6.913 17.053 1.00 94.38 74 CYS A N 1
ATOM 568 C CA . CYS A 1 74 ? -11.878 7.609 17.991 1.00 94.38 74 CYS A CA 1
ATOM 569 C C . CYS A 1 74 ? -13.370 7.249 17.861 1.00 94.38 74 CYS A C 1
ATOM 571 O O . CYS A 1 74 ? -14.173 7.690 18.675 1.00 94.38 74 CYS A O 1
ATOM 573 N N . GLY A 1 75 ? -13.765 6.481 16.842 1.00 94.38 75 GLY A N 1
ATOM 574 C CA . GLY A 1 75 ? -15.147 6.056 16.589 1.00 94.38 75 GLY A CA 1
ATOM 575 C C . GLY A 1 75 ? -16.077 7.131 16.010 1.00 94.38 75 GLY A C 1
ATOM 576 O O . GLY A 1 75 ? -17.244 6.844 15.752 1.00 94.38 75 GLY A O 1
ATOM 577 N N . LYS A 1 76 ? -15.601 8.364 15.796 1.00 95.94 76 LYS A N 1
ATOM 578 C CA . LYS A 1 76 ? -16.435 9.488 15.339 1.00 95.94 76 LYS A CA 1
ATOM 579 C C . LYS A 1 76 ? -16.723 9.420 13.840 1.00 95.94 76 LYS A C 1
ATOM 581 O O . LYS A 1 76 ? -15.868 9.004 13.057 1.00 95.94 76 LYS A O 1
ATOM 586 N N . ALA A 1 77 ? -17.910 9.882 13.446 1.00 97.25 77 ALA A N 1
ATOM 587 C CA . ALA A 1 77 ? -18.247 10.116 12.045 1.00 97.25 77 ALA A CA 1
ATOM 588 C C . ALA A 1 77 ? -17.341 11.211 11.457 1.00 97.25 77 ALA A C 1
ATOM 590 O O . ALA A 1 77 ? -17.040 12.197 12.129 1.00 97.25 77 ALA A O 1
ATOM 591 N N . ILE A 1 78 ? -16.898 11.023 10.215 1.00 96.38 78 ILE A N 1
ATOM 592 C CA . ILE A 1 78 ? -16.040 11.962 9.479 1.00 96.38 78 ILE A CA 1
ATOM 593 C C . ILE A 1 78 ? -16.542 12.089 8.040 1.00 96.38 78 ILE A C 1
ATOM 595 O O . ILE A 1 78 ? -17.268 11.220 7.567 1.00 96.38 78 ILE A O 1
ATOM 599 N N . ASN A 1 79 ? -16.126 13.141 7.335 1.00 92.38 79 ASN A N 1
ATOM 600 C CA . ASN A 1 79 ? -16.493 13.354 5.928 1.00 92.38 79 ASN A CA 1
ATOM 601 C C . ASN A 1 79 ? -15.355 12.998 4.959 1.00 92.38 79 ASN A C 1
ATOM 603 O O . 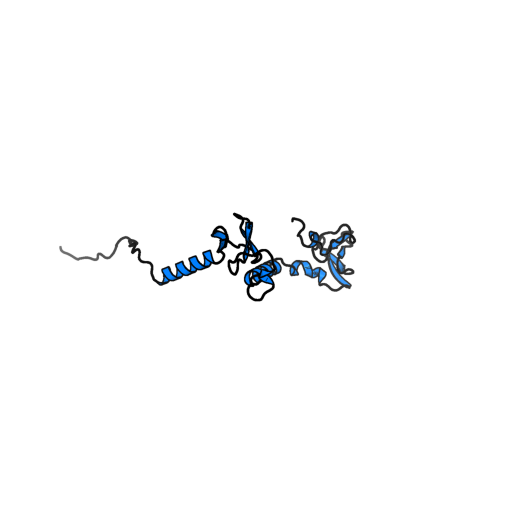ASN A 1 79 ? -15.603 12.537 3.849 1.00 92.38 79 ASN A O 1
ATOM 607 N N . GLY A 1 80 ? -14.102 13.148 5.393 1.00 89.75 80 GLY A N 1
ATOM 608 C CA . GLY A 1 80 ? -12.928 12.995 4.539 1.00 89.75 80 GLY A CA 1
ATOM 609 C C . GLY A 1 80 ? -11.649 12.752 5.335 1.00 89.75 80 GLY A C 1
ATOM 610 O O . GLY A 1 80 ? -11.667 12.097 6.380 1.00 89.75 80 GLY A O 1
ATOM 611 N N . TYR A 1 81 ? -10.527 13.248 4.819 1.00 93.38 81 TYR A N 1
ATOM 612 C CA . TYR A 1 81 ? -9.204 13.092 5.435 1.00 93.38 81 TYR A CA 1
ATOM 613 C C . TYR A 1 81 ? -8.824 14.260 6.356 1.00 93.38 81 TYR A C 1
ATOM 615 O O . TYR A 1 81 ? -7.825 14.188 7.069 1.00 93.38 81 TYR A O 1
ATOM 623 N N . GLU A 1 82 ? -9.637 15.314 6.390 1.00 92.50 82 GLU A N 1
ATOM 624 C CA . GLU A 1 82 ? -9.447 16.527 7.190 1.00 92.50 82 GLU A CA 1
ATOM 625 C C . GLU A 1 82 ? -9.285 16.195 8.676 1.00 92.50 82 GLU A C 1
ATOM 627 O O . GLU A 1 82 ? -8.450 16.788 9.355 1.00 92.50 82 GLU A O 1
ATOM 632 N N . HIS A 1 83 ? -10.006 15.173 9.153 1.00 93.81 83 HIS A N 1
ATOM 633 C CA . HIS A 1 83 ? -9.929 14.670 10.526 1.00 93.81 83 HIS A CA 1
ATOM 634 C C . HIS A 1 83 ? -8.504 14.280 10.962 1.00 93.81 83 HIS A C 1
ATOM 636 O O . HIS A 1 83 ? -8.186 14.341 12.146 1.00 93.81 83 HIS A O 1
ATOM 642 N N . PHE A 1 84 ? -7.637 13.901 10.019 1.00 94.44 84 PHE A N 1
ATOM 643 C CA . PHE A 1 84 ? -6.288 13.407 10.302 1.00 94.44 84 PHE A CA 1
ATOM 644 C C . PHE A 1 84 ? -5.187 14.450 10.097 1.00 94.44 84 PHE A C 1
ATOM 646 O O . PHE A 1 84 ? -4.010 14.136 10.273 1.00 94.44 84 PHE A O 1
ATOM 653 N N . ARG A 1 85 ? -5.545 15.685 9.721 1.00 90.94 85 ARG A N 1
ATOM 654 C CA . ARG A 1 85 ? -4.580 16.793 9.615 1.00 90.94 85 ARG A CA 1
ATOM 655 C C . ARG A 1 85 ? -4.175 17.343 10.988 1.00 90.94 85 ARG A C 1
ATOM 657 O O . ARG A 1 85 ? -3.112 17.942 11.113 1.00 90.94 85 ARG A O 1
ATOM 664 N N . GLY A 1 86 ? -5.013 17.143 12.008 1.00 83.38 86 GLY A N 1
ATOM 665 C CA . GLY A 1 86 ? -4.776 17.597 13.378 1.00 83.38 86 GLY A CA 1
ATOM 666 C C . GLY A 1 86 ? -3.869 16.677 14.205 1.00 83.38 86 GLY A C 1
ATOM 667 O O . GLY A 1 86 ? -3.302 15.692 13.726 1.00 83.38 86 GLY A O 1
ATOM 668 N N . ARG A 1 87 ? -3.735 16.996 15.498 1.00 77.50 87 ARG A N 1
ATOM 669 C CA . ARG A 1 87 ? -2.962 16.180 16.450 1.00 77.50 87 ARG A CA 1
ATOM 670 C C . ARG A 1 87 ? -3.755 15.016 17.050 1.00 77.50 87 ARG A C 1
ATOM 672 O O . ARG A 1 87 ? -3.132 14.033 17.439 1.00 77.50 87 ARG A O 1
ATOM 679 N N . ASP A 1 88 ? -5.083 15.093 17.057 1.00 83.69 88 ASP A N 1
ATOM 680 C CA . ASP A 1 88 ? -5.930 14.199 17.859 1.00 83.69 88 ASP A CA 1
ATOM 681 C C . ASP A 1 88 ? -6.061 12.781 17.293 1.00 83.69 88 ASP A C 1
ATOM 683 O O . ASP A 1 88 ? -6.198 11.818 18.044 1.00 83.69 88 ASP A O 1
ATOM 687 N N . CYS A 1 89 ? -6.030 12.622 15.967 1.00 93.12 89 CYS A N 1
ATOM 688 C CA . CYS A 1 89 ? -6.150 11.321 15.313 1.00 93.12 89 CYS A CA 1
ATOM 689 C C . CYS A 1 89 ? -5.172 11.207 14.144 1.00 93.12 89 CYS A C 1
ATOM 691 O O . CYS A 1 89 ? -5.152 12.042 13.245 1.00 93.12 89 CYS A O 1
ATOM 693 N N . LYS A 1 90 ? -4.371 10.136 14.135 1.00 94.62 90 LYS A N 1
ATOM 694 C CA . LYS A 1 90 ? -3.443 9.822 13.040 1.00 94.62 90 LYS A CA 1
ATOM 695 C C . LYS A 1 90 ? -4.123 8.956 11.990 1.00 94.62 90 LYS A C 1
ATOM 697 O O . LYS A 1 90 ? -4.910 8.074 12.334 1.00 94.62 90 LYS A O 1
ATOM 702 N N . LEU A 1 91 ? -3.813 9.200 10.715 1.00 94.50 91 LEU A N 1
ATOM 703 C CA . LEU A 1 91 ? -4.387 8.428 9.612 1.00 94.50 91 LEU A CA 1
ATOM 704 C C . LEU A 1 91 ? -3.963 6.959 9.675 1.00 94.50 91 LEU A C 1
ATOM 706 O O . LEU A 1 91 ? -4.796 6.082 9.490 1.00 94.50 91 LEU A O 1
ATOM 710 N N . PHE A 1 92 ? -2.703 6.688 9.994 1.00 93.56 92 PHE A N 1
ATOM 711 C CA . PHE A 1 92 ? -2.183 5.337 10.185 1.00 93.56 92 PHE A CA 1
ATOM 712 C C . PHE A 1 92 ? -1.823 5.139 11.655 1.00 93.56 92 PHE A C 1
ATOM 714 O O . PHE A 1 92 ? -1.205 6.020 12.259 1.00 93.56 92 PHE A O 1
ATOM 721 N N . ALA A 1 93 ? -2.231 4.016 12.251 1.00 90.81 93 ALA A N 1
ATOM 722 C CA . ALA A 1 93 ? -1.765 3.674 13.588 1.00 90.81 93 ALA A CA 1
ATOM 723 C C . ALA A 1 93 ? -0.336 3.122 13.503 1.00 90.81 93 ALA A C 1
ATOM 725 O O . ALA A 1 93 ? 0.022 2.467 12.526 1.00 90.81 93 ALA A O 1
ATOM 726 N N . ALA A 1 94 ? 0.461 3.327 14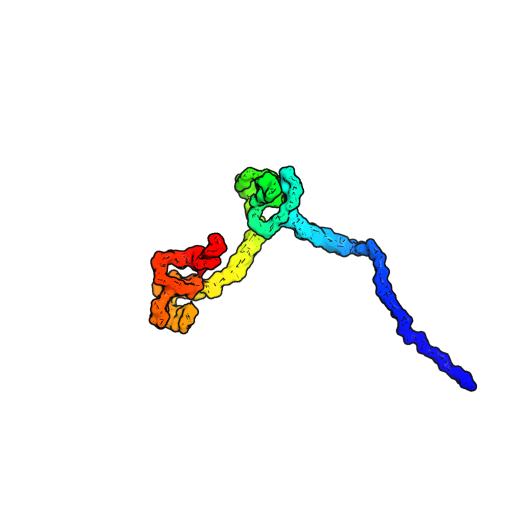.555 1.00 89.38 94 ALA A N 1
ATOM 727 C CA . ALA A 1 94 ? 1.844 2.847 14.604 1.00 89.38 94 ALA A CA 1
ATOM 728 C C . ALA A 1 94 ? 1.956 1.335 14.333 1.00 89.38 94 ALA A C 1
ATOM 730 O O . ALA A 1 94 ? 2.867 0.897 13.642 1.00 89.38 94 ALA A O 1
ATOM 731 N N . ARG A 1 95 ? 0.984 0.545 14.810 1.00 87.94 95 ARG A N 1
ATOM 732 C CA . ARG A 1 95 ? 0.926 -0.898 14.538 1.00 87.94 95 ARG A CA 1
ATOM 733 C C . ARG A 1 95 ? 0.728 -1.228 13.055 1.00 87.94 95 ARG A C 1
ATOM 735 O O . ARG A 1 95 ? 1.322 -2.189 12.589 1.00 87.94 95 ARG A O 1
ATOM 742 N N . ASP A 1 96 ? -0.087 -0.444 12.340 1.00 88.12 96 ASP A N 1
ATOM 743 C CA . ASP A 1 96 ? -0.411 -0.709 10.935 1.00 88.12 96 ASP A CA 1
ATOM 744 C C . ASP A 1 96 ? 0.826 -0.399 10.075 1.00 88.12 96 ASP A C 1
ATOM 746 O O . ASP A 1 96 ? 1.156 -1.145 9.158 1.00 88.12 96 ASP A O 1
ATOM 750 N N . ILE A 1 97 ? 1.553 0.672 10.429 1.00 89.00 97 ILE A N 1
ATOM 751 C CA . ILE A 1 97 ? 2.845 1.029 9.825 1.00 89.00 97 ILE A CA 1
ATOM 752 C C . ILE A 1 97 ? 3.867 -0.083 10.082 1.00 89.00 97 ILE A C 1
ATOM 754 O O . ILE A 1 97 ? 4.450 -0.602 9.139 1.00 89.00 97 ILE A O 1
ATOM 758 N N . ALA A 1 98 ? 4.033 -0.503 11.338 1.00 89.75 98 ALA A N 1
ATOM 759 C CA . ALA A 1 98 ? 5.000 -1.536 11.706 1.00 89.75 98 ALA A CA 1
ATOM 760 C C . ALA A 1 98 ? 4.688 -2.903 11.073 1.00 89.75 98 ALA A C 1
ATOM 762 O O . ALA A 1 98 ? 5.583 -3.700 10.799 1.00 89.75 98 ALA A O 1
ATOM 763 N N . GLU A 1 99 ? 3.414 -3.234 10.867 1.00 87.75 99 GLU A N 1
ATOM 764 C CA . GLU A 1 99 ? 3.033 -4.431 10.122 1.00 87.75 99 GLU A CA 1
ATOM 765 C C . GLU A 1 99 ? 3.410 -4.323 8.645 1.00 87.75 99 GLU A C 1
ATOM 767 O O . GLU A 1 99 ? 4.027 -5.244 8.114 1.00 87.75 99 GLU A O 1
ATOM 772 N N . TRP A 1 100 ? 3.119 -3.189 8.010 1.00 85.44 100 TRP A N 1
ATOM 773 C CA . TRP A 1 100 ? 3.513 -2.941 6.628 1.00 85.44 100 TRP A CA 1
ATOM 774 C C . TRP A 1 100 ? 5.038 -2.970 6.441 1.00 85.44 100 TRP A C 1
ATOM 776 O O . TRP A 1 100 ? 5.534 -3.633 5.533 1.00 85.44 100 TRP A O 1
ATOM 786 N N . GLU A 1 101 ? 5.799 -2.347 7.344 1.00 85.81 101 GLU A N 1
ATOM 787 C CA . GLU A 1 101 ? 7.267 -2.393 7.350 1.00 85.81 101 GLU A CA 1
ATOM 788 C C . GLU A 1 101 ? 7.796 -3.825 7.499 1.00 85.81 101 GLU A C 1
ATOM 790 O O . GLU A 1 101 ? 8.713 -4.222 6.781 1.00 85.81 101 GLU A O 1
ATOM 795 N N . ARG A 1 102 ? 7.193 -4.639 8.377 1.00 85.94 102 ARG A N 1
ATOM 796 C CA . ARG A 1 102 ? 7.550 -6.062 8.511 1.00 85.94 102 ARG A CA 1
ATOM 797 C C . ARG A 1 102 ? 7.252 -6.850 7.241 1.00 85.94 102 ARG A C 1
ATOM 799 O O . ARG A 1 102 ? 8.071 -7.678 6.849 1.00 85.94 102 ARG A O 1
ATOM 806 N N . GLN A 1 103 ? 6.113 -6.605 6.596 1.00 81.75 103 GLN A N 1
ATOM 807 C CA . GLN A 1 103 ? 5.778 -7.243 5.321 1.00 81.75 103 GLN A CA 1
ATOM 808 C C . GLN A 1 103 ? 6.778 -6.851 4.225 1.00 81.75 103 GLN A C 1
ATOM 810 O O . GLN A 1 103 ? 7.247 -7.725 3.497 1.00 81.75 103 GLN A O 1
ATOM 815 N N . LEU A 1 104 ? 7.171 -5.576 4.147 1.00 77.44 104 LEU A N 1
ATOM 816 C CA . LEU A 1 104 ? 8.212 -5.115 3.225 1.00 77.44 104 LEU A CA 1
ATOM 817 C C . LEU A 1 104 ? 9.579 -5.739 3.509 1.00 77.44 104 LEU A C 1
ATOM 819 O O . LEU A 1 104 ? 10.249 -6.182 2.581 1.00 77.44 104 LEU A O 1
ATOM 823 N N . ALA A 1 105 ? 9.988 -5.807 4.776 1.00 78.50 105 ALA A N 1
ATOM 824 C CA . ALA A 1 105 ? 11.243 -6.444 5.164 1.00 78.50 105 ALA A CA 1
ATOM 825 C C . ALA A 1 105 ? 11.239 -7.949 4.832 1.00 78.50 105 ALA A C 1
ATOM 827 O O . ALA A 1 105 ? 12.244 -8.495 4.376 1.00 78.50 105 ALA A O 1
ATOM 828 N N . ALA A 1 106 ? 10.096 -8.622 5.007 1.00 72.88 106 ALA A N 1
ATOM 829 C CA . ALA A 1 106 ? 9.916 -10.027 4.651 1.00 72.88 106 ALA A CA 1
ATOM 830 C C . ALA A 1 106 ? 9.883 -10.266 3.130 1.00 72.88 106 ALA A C 1
ATOM 832 O O . ALA A 1 106 ? 10.320 -11.327 2.668 1.00 72.88 106 ALA A O 1
ATOM 833 N N . MET A 1 107 ? 9.415 -9.292 2.338 1.00 66.06 107 MET A N 1
ATOM 834 C CA . MET A 1 107 ? 9.512 -9.289 0.874 1.00 66.06 107 MET A CA 1
ATOM 835 C C . MET A 1 107 ? 10.959 -9.046 0.425 1.00 66.06 107 MET A C 1
ATOM 837 O O . MET A 1 107 ? 11.260 -8.017 -0.156 1.00 66.06 107 MET A O 1
ATOM 841 N N . GLN A 1 108 ? 11.853 -10.004 0.696 1.00 59.28 108 GLN A N 1
ATOM 842 C CA . GLN A 1 108 ? 13.315 -9.945 0.541 1.00 59.28 108 GLN A CA 1
ATOM 843 C C . GLN A 1 108 ? 13.851 -9.055 -0.609 1.00 59.28 108 GLN A C 1
ATOM 845 O O . GLN A 1 108 ? 14.195 -9.580 -1.681 1.00 59.28 108 GLN A O 1
ATOM 850 N N . PRO A 1 109 ? 14.068 -7.743 -0.392 1.00 53.69 109 PRO A N 1
ATOM 851 C CA . PRO A 1 109 ? 14.677 -6.887 -1.405 1.00 53.69 109 PRO A CA 1
ATOM 852 C C . PRO A 1 109 ? 16.170 -7.225 -1.524 1.00 53.69 109 PRO A C 1
ATOM 854 O O . PRO A 1 109 ? 16.716 -7.323 -2.621 1.00 53.69 109 PRO A O 1
ATOM 857 N N . GLU A 1 110 ? 16.811 -7.542 -0.395 1.00 52.28 110 GLU A N 1
ATOM 858 C CA . GLU A 1 110 ? 18.236 -7.876 -0.268 1.00 52.28 110 GLU A CA 1
ATOM 859 C C . GLU A 1 110 ? 18.647 -9.046 -1.176 1.00 52.28 110 GLU A C 1
ATOM 861 O O . GLU A 1 110 ? 19.685 -9.030 -1.851 1.00 52.28 110 GLU A O 1
ATOM 866 N N . ARG A 1 111 ? 17.805 -10.090 -1.259 1.00 54.62 111 ARG A N 1
ATOM 867 C CA . ARG A 1 111 ? 18.092 -11.243 -2.122 1.00 54.62 111 ARG A CA 1
ATOM 868 C C . ARG A 1 111 ? 18.013 -10.883 -3.596 1.00 54.62 111 ARG A C 1
ATOM 870 O O . ARG A 1 111 ? 18.716 -11.536 -4.371 1.00 54.62 111 ARG A O 1
ATOM 877 N N . GLN A 1 112 ? 17.213 -9.888 -3.978 1.00 60.62 112 GLN A N 1
ATOM 878 C CA . GLN A 1 112 ? 17.083 -9.388 -5.347 1.00 60.62 112 GLN A CA 1
ATOM 879 C C . GLN A 1 112 ? 18.206 -8.395 -5.697 1.00 60.62 112 GLN A C 1
ATOM 881 O O . GLN A 1 112 ? 18.852 -8.565 -6.736 1.00 60.62 112 GLN A O 1
ATOM 886 N N . MET A 1 113 ? 18.572 -7.500 -4.777 1.00 67.06 113 MET A N 1
ATOM 887 C CA . MET A 1 113 ? 19.450 -6.346 -5.015 1.00 67.06 113 MET A CA 1
ATOM 888 C C . MET A 1 113 ? 20.959 -6.622 -5.046 1.00 67.06 113 MET A C 1
ATOM 890 O O . MET A 1 113 ? 21.690 -5.772 -5.540 1.00 67.06 113 MET A O 1
ATOM 894 N N . ARG A 1 114 ? 21.454 -7.815 -4.674 1.00 76.94 114 ARG A N 1
ATOM 895 C CA . ARG A 1 114 ? 22.916 -8.111 -4.691 1.00 76.94 114 ARG A CA 1
ATOM 896 C C . ARG A 1 114 ? 23.644 -7.763 -5.999 1.00 76.94 114 ARG A C 1
ATOM 898 O O . ARG A 1 114 ? 24.855 -7.560 -6.026 1.00 76.94 114 ARG A O 1
ATOM 905 N N . ILE A 1 115 ? 22.924 -7.823 -7.117 1.00 83.06 115 ILE A N 1
ATOM 906 C CA . ILE A 1 115 ? 23.454 -7.490 -8.439 1.00 83.06 115 ILE A CA 1
ATOM 907 C C . ILE A 1 115 ? 23.377 -5.973 -8.687 1.00 83.06 115 ILE A C 1
ATOM 909 O O . ILE A 1 115 ? 24.321 -5.393 -9.229 1.00 83.06 115 ILE A O 1
ATOM 913 N N . ALA A 1 116 ? 22.278 -5.333 -8.284 1.00 85.19 116 ALA A N 1
ATOM 914 C CA . ALA A 1 116 ? 22.087 -3.886 -8.347 1.00 85.19 116 ALA A CA 1
ATOM 915 C C . ALA A 1 116 ? 23.104 -3.127 -7.470 1.00 85.19 116 ALA A C 1
ATOM 917 O O . ALA A 1 116 ? 23.670 -2.150 -7.940 1.00 85.19 116 ALA A O 1
ATOM 918 N N . GLU A 1 117 ? 23.438 -3.640 -6.286 1.00 85.94 117 GLU A N 1
ATOM 919 C CA . GLU A 1 117 ? 24.411 -3.050 -5.346 1.00 85.94 117 GLU A CA 1
ATOM 920 C C . GLU A 1 117 ? 25.875 -3.191 -5.788 1.00 85.94 117 GLU A C 1
ATOM 922 O O . GLU A 1 117 ? 26.754 -2.475 -5.318 1.00 85.94 117 GLU A O 1
ATOM 927 N N . ARG A 1 118 ? 26.171 -4.130 -6.696 1.00 88.50 118 ARG A N 1
ATOM 928 C CA . ARG A 1 118 ? 27.529 -4.331 -7.220 1.00 88.50 118 ARG A CA 1
ATOM 929 C C . ARG A 1 118 ? 27.991 -3.048 -7.938 1.00 88.50 118 ARG A C 1
ATOM 931 O O . ARG A 1 118 ? 27.231 -2.566 -8.778 1.00 88.50 118 ARG A O 1
ATOM 938 N N . PRO A 1 119 ? 29.205 -2.522 -7.718 1.00 91.12 119 PRO A N 1
ATOM 939 C CA . PRO A 1 119 ? 29.665 -1.350 -8.458 1.00 91.12 119 PRO A CA 1
ATOM 940 C C . PRO A 1 119 ? 29.756 -1.629 -9.966 1.00 91.12 119 PRO A C 1
ATOM 942 O O . PRO A 1 119 ? 30.005 -2.767 -10.390 1.00 91.12 119 PRO A O 1
ATOM 945 N N . ILE A 1 120 ? 29.565 -0.582 -10.772 1.00 91.94 120 ILE A N 1
ATOM 946 C CA . ILE A 1 120 ? 29.898 -0.601 -12.204 1.00 91.94 120 ILE A CA 1
ATOM 947 C C . ILE A 1 120 ? 31.392 -0.939 -12.352 1.00 91.94 120 ILE A C 1
ATOM 949 O O . ILE A 1 120 ? 32.207 -0.587 -11.504 1.00 91.94 120 ILE A O 1
ATOM 953 N N . GLY A 1 121 ? 31.743 -1.699 -13.387 1.00 90.38 121 GLY A N 1
ATOM 954 C CA . GLY A 1 121 ? 33.078 -2.268 -13.598 1.00 90.38 121 GLY A CA 1
ATOM 955 C C . GLY A 1 121 ? 33.312 -3.585 -12.849 1.00 90.38 121 GLY A C 1
ATOM 956 O O . GLY A 1 121 ? 34.217 -4.346 -13.189 1.00 90.38 121 GLY A O 1
ATOM 957 N N . GLY A 1 122 ? 32.465 -3.926 -11.873 1.00 91.44 122 GLY A N 1
ATOM 958 C CA . GLY A 1 122 ? 32.538 -5.199 -11.165 1.00 91.44 122 GLY A CA 1
ATOM 959 C C . GLY A 1 122 ? 32.112 -6.397 -12.023 1.00 91.44 122 GLY A C 1
ATOM 960 O O . GLY A 1 122 ? 31.304 -6.293 -12.945 1.00 91.44 122 GLY A O 1
ATOM 961 N N . THR A 1 123 ? 32.601 -7.592 -11.679 1.00 93.69 123 THR A N 1
ATOM 962 C CA . THR A 1 123 ? 32.126 -8.841 -12.298 1.00 93.69 123 THR A CA 1
ATOM 963 C C . THR A 1 123 ? 30.845 -9.341 -11.630 1.00 93.69 123 THR A C 1
ATOM 965 O O . THR A 1 123 ? 30.792 -9.462 -10.404 1.00 93.69 123 THR A O 1
ATOM 968 N N . VAL A 1 124 ? 29.848 -9.729 -12.422 1.00 93.75 124 VAL A N 1
ATOM 969 C CA . VAL A 1 124 ? 28.544 -10.279 -12.011 1.00 93.75 124 VAL A CA 1
ATOM 970 C C . VAL A 1 124 ? 28.266 -11.615 -12.713 1.00 93.75 124 VAL A C 1
ATOM 972 O O . VAL A 1 124 ? 28.805 -11.895 -13.782 1.00 93.75 124 VAL A O 1
ATOM 975 N N . ARG A 1 125 ? 27.437 -12.480 -12.113 1.00 94.44 125 ARG A N 1
ATOM 976 C CA . ARG A 1 125 ? 27.041 -13.767 -12.717 1.00 94.44 125 ARG A CA 1
ATOM 977 C C . ARG A 1 125 ? 25.698 -13.633 -13.429 1.00 94.44 125 ARG A C 1
ATOM 979 O O . ARG A 1 125 ? 24.769 -13.054 -12.874 1.00 94.44 125 ARG A O 1
ATOM 986 N N . CYS A 1 126 ? 25.586 -14.201 -14.630 1.00 94.06 126 CYS A N 1
ATOM 987 C CA . CYS A 1 126 ? 24.325 -14.248 -15.369 1.00 94.06 126 CYS A CA 1
ATOM 988 C C . CYS A 1 126 ? 23.238 -14.976 -14.551 1.00 94.06 126 CYS A C 1
ATOM 990 O O . CYS A 1 126 ? 23.488 -16.100 -14.107 1.00 94.06 126 CYS A O 1
ATOM 992 N N . PRO A 1 127 ? 22.027 -14.409 -14.400 1.00 92.00 127 PRO A N 1
ATOM 993 C CA . PRO A 1 127 ? 20.925 -15.084 -13.715 1.00 92.00 127 PRO A CA 1
ATOM 994 C C . PRO A 1 127 ? 20.490 -16.415 -14.344 1.00 92.00 127 PRO A C 1
ATOM 996 O O . PRO A 1 127 ? 20.025 -17.290 -13.622 1.00 92.00 127 PRO A O 1
ATOM 999 N N . LYS A 1 128 ? 20.654 -16.579 -15.666 1.00 94.25 128 LYS A N 1
ATOM 1000 C CA . LYS A 1 128 ? 20.270 -17.791 -16.408 1.00 94.25 128 LYS A CA 1
ATOM 1001 C C . LYS A 1 128 ? 21.381 -18.844 -16.423 1.00 94.25 128 LYS A C 1
ATOM 1003 O O . LYS A 1 128 ? 21.180 -19.951 -15.943 1.00 94.25 128 LYS A O 1
ATOM 1008 N N . CYS A 1 129 ? 22.555 -18.512 -16.965 1.00 96.38 129 CYS A N 1
ATOM 1009 C CA . CYS A 1 129 ? 23.631 -19.485 -17.214 1.00 96.38 129 CYS A CA 1
ATOM 1010 C C . CYS A 1 129 ? 24.820 -19.391 -16.245 1.00 96.38 129 CYS A C 1
ATOM 1012 O O . CYS A 1 129 ? 25.779 -20.143 -16.376 1.00 96.38 129 CYS A O 1
ATOM 1014 N N . ARG A 1 130 ? 24.804 -18.446 -15.292 1.00 94.44 130 ARG A N 1
ATOM 1015 C CA . ARG A 1 130 ? 25.882 -18.183 -14.313 1.00 94.44 130 ARG A CA 1
ATOM 1016 C C . ARG A 1 130 ? 27.250 -17.775 -14.881 1.00 94.44 130 ARG A C 1
ATOM 1018 O O . ARG A 1 130 ? 28.171 -17.565 -14.082 1.00 94.44 130 ARG A O 1
ATOM 1025 N N . ALA A 1 131 ? 27.377 -17.585 -16.199 1.00 96.69 131 ALA A N 1
ATOM 1026 C CA . ALA A 1 131 ? 28.578 -17.036 -16.832 1.00 96.69 131 ALA A CA 1
ATOM 1027 C C . ALA A 1 131 ? 28.989 -15.704 -16.184 1.00 96.69 131 ALA A C 1
ATOM 1029 O O . ALA A 1 131 ? 28.132 -14.925 -15.748 1.00 96.69 131 ALA A O 1
ATOM 1030 N N . ARG A 1 132 ? 30.299 -15.446 -16.105 1.00 96.44 132 ARG A N 1
ATOM 1031 C CA . ARG A 1 132 ? 30.844 -14.180 -15.597 1.00 96.44 132 ARG A CA 1
ATOM 1032 C C . ARG A 1 132 ? 30.688 -13.104 -16.675 1.00 96.44 132 ARG A C 1
ATOM 1034 O O . ARG A 1 132 ? 31.071 -13.324 -17.820 1.00 96.44 132 ARG A O 1
ATOM 1041 N N . ASN A 1 133 ? 30.113 -11.968 -16.302 1.00 94.56 133 ASN A N 1
ATOM 1042 C CA . ASN A 1 133 ? 29.924 -10.794 -17.154 1.00 94.56 133 ASN A CA 1
ATOM 1043 C C . ASN A 1 133 ? 30.409 -9.550 -16.405 1.00 94.56 133 ASN A C 1
ATOM 1045 O O . ASN A 1 133 ? 30.405 -9.537 -15.171 1.00 94.56 133 ASN A O 1
ATOM 1049 N N . PHE A 1 134 ? 30.803 -8.511 -17.133 1.00 94.38 134 PHE A N 1
ATOM 1050 C CA . PHE A 1 134 ? 31.089 -7.203 -16.551 1.00 94.38 134 PHE A CA 1
ATOM 1051 C C . PHE A 1 134 ? 29.790 -6.420 -16.362 1.00 94.38 134 PHE A C 1
ATOM 1053 O O . PHE A 1 134 ? 28.871 -6.510 -17.178 1.00 94.38 134 PHE A O 1
ATOM 1060 N N . LYS A 1 135 ? 29.685 -5.689 -15.252 1.00 93.44 135 LYS A N 1
ATOM 1061 C CA . LYS A 1 135 ? 28.566 -4.785 -15.006 1.00 93.44 135 LYS A CA 1
ATOM 1062 C C . LYS A 1 135 ? 28.910 -3.408 -15.564 1.00 93.44 135 LYS A C 1
ATOM 1064 O O . LYS A 1 135 ? 29.665 -2.674 -14.944 1.00 93.44 135 LYS A O 1
ATOM 1069 N N . GLU A 1 136 ? 28.343 -3.067 -16.709 1.00 92.00 136 GLU A N 1
ATOM 1070 C CA . GLU A 1 136 ? 28.553 -1.767 -17.371 1.00 92.00 136 GLU A CA 1
ATOM 1071 C C . GLU A 1 136 ? 27.385 -0.793 -17.150 1.00 92.00 136 GLU A C 1
ATOM 1073 O O . GLU A 1 136 ? 27.510 0.399 -17.398 1.00 92.00 136 GLU A O 1
ATOM 1078 N N . ASP A 1 137 ? 26.240 -1.297 -16.688 1.00 91.00 137 ASP A N 1
ATOM 1079 C CA . ASP A 1 137 ? 24.992 -0.549 -16.541 1.00 91.00 137 ASP A CA 1
ATOM 1080 C C . ASP A 1 137 ? 24.356 -0.887 -15.180 1.00 91.00 137 ASP A C 1
ATOM 1082 O O . ASP A 1 137 ? 24.405 -2.026 -14.697 1.00 91.00 137 ASP A O 1
ATOM 1086 N N . GLU A 1 138 ? 23.795 0.126 -14.520 1.00 90.56 138 GLU A N 1
ATOM 1087 C CA . GLU A 1 138 ? 23.169 -0.018 -13.201 1.00 90.56 138 GLU A CA 1
ATOM 1088 C C . GLU A 1 138 ? 21.872 -0.821 -13.247 1.00 90.56 138 GLU A C 1
ATOM 1090 O O . GLU A 1 138 ? 21.546 -1.523 -12.289 1.00 90.56 138 GLU A O 1
ATOM 1095 N N . ARG A 1 139 ? 21.146 -0.733 -14.362 1.00 92.19 139 ARG A N 1
ATOM 1096 C CA . ARG A 1 139 ? 19.791 -1.245 -14.573 1.00 92.19 139 ARG A CA 1
ATOM 1097 C C . ARG A 1 139 ? 19.769 -2.624 -15.212 1.00 92.19 139 ARG A C 1
ATOM 1099 O O . ARG A 1 139 ? 18.891 -3.438 -14.908 1.00 92.19 139 ARG A O 1
ATOM 1106 N N . TYR A 1 140 ? 20.715 -2.902 -16.103 1.00 93.50 140 TYR A N 1
ATOM 1107 C CA . TYR A 1 140 ? 20.716 -4.130 -16.891 1.00 93.50 140 TYR A CA 1
ATOM 1108 C C . TYR A 1 140 ? 22.103 -4.754 -17.000 1.00 93.50 140 TYR A C 1
ATOM 1110 O O . TYR A 1 140 ? 23.101 -4.074 -17.182 1.00 93.50 140 TYR A O 1
ATOM 1118 N N . ILE A 1 141 ? 22.160 -6.083 -16.980 1.00 93.69 141 ILE A N 1
ATOM 1119 C CA . ILE A 1 141 ? 23.364 -6.843 -17.323 1.00 93.69 141 ILE A CA 1
ATOM 1120 C C . ILE A 1 141 ? 23.130 -7.548 -18.639 1.00 93.69 141 ILE A C 1
ATOM 1122 O O . ILE A 1 141 ? 22.163 -8.297 -18.781 1.00 93.69 141 ILE A O 1
ATOM 1126 N N . PHE A 1 142 ? 24.037 -7.346 -19.585 1.00 94.75 142 PHE A N 1
ATOM 1127 C CA . PHE A 1 142 ? 24.097 -8.151 -20.792 1.00 94.75 142 PHE A CA 1
ATOM 1128 C C . PHE A 1 142 ? 24.934 -9.404 -20.538 1.00 94.75 142 PHE A C 1
ATOM 1130 O O . PHE A 1 142 ? 26.025 -9.329 -19.974 1.00 94.75 142 PHE A O 1
ATOM 1137 N N . CYS A 1 143 ? 24.417 -10.567 -20.935 1.00 95.94 143 CYS A N 1
ATOM 1138 C CA . CYS A 1 143 ? 25.177 -11.804 -20.898 1.00 95.94 143 CYS A CA 1
ATOM 1139 C C . CYS A 1 143 ? 25.641 -12.206 -22.293 1.00 95.94 143 CYS A C 1
ATOM 1141 O O . CYS A 1 143 ? 24.813 -12.579 -23.122 1.00 95.94 143 CYS A O 1
ATOM 1143 N N . TRP A 1 144 ? 26.956 -12.232 -22.516 1.00 95.00 144 TRP A N 1
ATOM 1144 C CA . TRP A 1 144 ? 27.538 -12.607 -23.809 1.00 95.00 144 TRP A CA 1
ATOM 1145 C C . TRP A 1 144 ? 27.248 -14.068 -24.192 1.00 95.00 144 TRP A C 1
ATOM 1147 O O . TRP A 1 144 ? 26.997 -14.357 -25.358 1.00 95.00 144 TRP A O 1
ATOM 1157 N N . ALA A 1 145 ? 27.189 -14.977 -23.212 1.00 96.31 145 ALA A N 1
ATOM 1158 C CA . ALA A 1 145 ? 26.878 -16.389 -23.444 1.00 96.31 145 ALA A CA 1
ATOM 1159 C C . ALA A 1 145 ? 25.397 -16.631 -23.792 1.00 96.31 145 ALA A C 1
ATOM 1161 O O . ALA A 1 145 ? 25.085 -17.484 -24.615 1.00 96.31 145 ALA A O 1
ATOM 1162 N N . CYS A 1 146 ? 24.468 -15.889 -23.177 1.00 95.81 146 CYS A N 1
ATOM 1163 C CA . CYS A 1 146 ? 23.036 -16.015 -23.481 1.00 95.81 146 CYS A CA 1
ATOM 1164 C C . CYS A 1 146 ? 22.559 -15.093 -24.605 1.00 95.81 146 CYS A C 1
ATOM 1166 O O . CYS A 1 146 ? 21.439 -15.275 -25.068 1.00 95.81 146 CYS A O 1
ATOM 1168 N N . ARG A 1 147 ? 23.363 -14.094 -24.991 1.00 94.31 147 ARG A N 1
ATOM 1169 C CA . ARG A 1 147 ? 22.978 -12.990 -25.887 1.00 94.31 147 ARG A CA 1
ATOM 1170 C C . ARG A 1 147 ? 21.688 -12.288 -25.451 1.00 94.31 147 ARG A C 1
ATOM 1172 O O . ARG A 1 147 ? 20.876 -11.884 -26.271 1.00 94.31 147 ARG A O 1
ATOM 1179 N N . ASP A 1 148 ? 21.515 -12.146 -24.140 1.00 94.88 148 ASP A N 1
ATOM 1180 C CA . ASP A 1 148 ? 20.297 -11.632 -23.516 1.00 94.88 148 ASP A CA 1
ATOM 1181 C C . ASP A 1 148 ? 20.632 -10.615 -22.422 1.00 94.88 148 ASP A C 1
ATOM 1183 O O . ASP A 1 148 ? 21.658 -10.730 -21.742 1.00 94.88 148 ASP A O 1
ATOM 1187 N N . SER A 1 149 ? 19.732 -9.652 -22.210 1.00 94.69 149 SER A N 1
ATOM 1188 C CA . SER A 1 149 ? 19.802 -8.704 -21.096 1.00 94.69 149 SER A CA 1
ATOM 1189 C C . SER A 1 149 ? 18.928 -9.141 -19.925 1.00 94.69 149 SER A C 1
ATOM 1191 O O . SER A 1 149 ? 17.838 -9.680 -20.104 1.00 94.69 149 SER A O 1
ATOM 1193 N N . TYR A 1 150 ? 19.399 -8.867 -18.713 1.00 93.62 150 TYR A N 1
ATOM 1194 C CA . TYR A 1 150 ? 18.724 -9.206 -17.466 1.00 93.62 150 TYR A CA 1
ATOM 1195 C C . TYR A 1 150 ? 18.649 -7.979 -16.563 1.00 93.62 150 TYR A C 1
ATOM 1197 O O . TYR A 1 150 ? 19.611 -7.221 -16.468 1.00 93.62 150 TYR A O 1
ATOM 1205 N N . CYS A 1 151 ? 17.519 -7.793 -15.888 1.00 92.75 151 CYS A N 1
ATOM 1206 C CA . CYS A 1 151 ? 17.337 -6.717 -14.918 1.00 92.75 151 CYS A CA 1
ATOM 1207 C C . CYS A 1 151 ? 18.249 -6.927 -13.701 1.00 92.75 151 CYS A C 1
ATOM 1209 O O . CYS A 1 151 ? 18.261 -8.012 -13.121 1.00 92.75 151 CYS A O 1
ATOM 1211 N N . THR A 1 152 ? 18.993 -5.906 -13.284 1.00 91.81 152 THR A N 1
ATOM 1212 C CA . THR A 1 152 ? 19.868 -5.987 -12.099 1.00 91.81 152 THR A CA 1
ATOM 1213 C C . THR A 1 152 ? 19.072 -6.052 -10.791 1.00 91.81 152 THR A C 1
ATOM 1215 O O . THR A 1 152 ? 19.546 -6.676 -9.843 1.00 91.81 152 THR A O 1
ATOM 1218 N N . LEU A 1 153 ? 17.855 -5.488 -10.762 1.00 88.88 153 LEU A N 1
ATOM 1219 C CA . LEU A 1 153 ? 16.917 -5.571 -9.634 1.00 88.88 153 LEU A CA 1
ATOM 1220 C C . LEU A 1 153 ? 16.257 -6.953 -9.542 1.00 88.88 153 LEU A C 1
ATOM 1222 O O . LEU A 1 153 ? 16.476 -7.697 -8.593 1.00 88.88 153 LEU A O 1
ATOM 1226 N N . CYS A 1 154 ? 15.447 -7.324 -10.536 1.00 88.56 154 CYS A N 1
ATOM 1227 C CA . CYS A 1 154 ? 14.579 -8.504 -10.433 1.00 88.56 154 CYS A CA 1
ATOM 1228 C C . CYS A 1 154 ? 15.131 -9.762 -11.123 1.00 88.56 154 CYS A C 1
ATOM 1230 O O . CYS A 1 154 ? 14.501 -10.817 -11.066 1.00 88.56 154 CYS A O 1
ATOM 1232 N N . ARG A 1 155 ? 16.288 -9.669 -11.798 1.00 90.94 155 ARG A N 1
ATOM 1233 C CA . ARG A 1 155 ? 17.008 -10.775 -12.472 1.00 90.94 155 ARG A CA 1
ATOM 1234 C C . ARG A 1 155 ? 16.299 -11.432 -13.651 1.00 90.94 155 ARG A C 1
ATOM 1236 O O . ARG A 1 155 ? 16.856 -12.344 -14.263 1.00 90.94 155 ARG A O 1
ATOM 1243 N N . ARG A 1 156 ? 15.099 -10.972 -14.000 1.00 91.25 156 ARG A N 1
ATOM 1244 C CA . ARG A 1 156 ? 14.351 -11.463 -15.159 1.00 91.25 156 ARG A CA 1
ATOM 1245 C C . ARG A 1 156 ? 14.985 -10.987 -16.462 1.00 91.25 156 ARG A C 1
ATOM 1247 O O . ARG A 1 156 ? 15.603 -9.921 -16.514 1.00 91.25 156 ARG A O 1
ATOM 1254 N N . LYS A 1 157 ? 14.823 -11.799 -17.509 1.00 94.00 157 LYS A N 1
ATOM 1255 C CA . LYS A 1 157 ? 15.209 -11.458 -18.881 1.00 94.00 157 LYS A CA 1
ATOM 1256 C C . LYS A 1 157 ? 14.384 -10.259 -19.357 1.00 94.00 157 LYS A C 1
ATOM 1258 O O . LYS A 1 157 ? 13.171 -10.228 -19.168 1.00 94.00 157 LYS A O 1
ATOM 1263 N N . VAL A 1 158 ? 15.047 -9.297 -19.987 1.00 92.75 158 VAL A N 1
ATOM 1264 C CA . VAL A 1 158 ? 14.445 -8.084 -20.546 1.00 92.75 158 VAL A CA 1
ATOM 1265 C C . VAL A 1 158 ? 14.691 -8.097 -22.048 1.00 92.75 158 VAL A C 1
ATOM 1267 O O . VAL A 1 158 ? 15.837 -8.147 -22.487 1.00 92.75 158 VAL A O 1
ATOM 1270 N N . SER A 1 159 ? 13.616 -8.074 -22.835 1.00 83.94 159 SER A N 1
ATOM 1271 C CA . SER A 1 159 ? 13.680 -8.103 -24.301 1.00 83.94 159 SER A CA 1
ATOM 1272 C C . SER A 1 159 ? 14.152 -6.778 -24.903 1.00 83.94 159 SER A C 1
ATOM 1274 O O . SER A 1 159 ? 14.821 -6.780 -25.929 1.00 83.94 159 SER A O 1
ATOM 1276 N N . ASN A 1 160 ? 13.843 -5.646 -24.263 1.00 84.12 160 ASN A N 1
ATOM 1277 C CA . ASN A 1 160 ? 14.252 -4.321 -24.722 1.00 84.12 160 ASN A CA 1
ATOM 1278 C C . ASN A 1 160 ? 14.690 -3.439 -23.541 1.00 84.12 160 ASN A C 1
ATOM 1280 O O . ASN A 1 160 ? 13.885 -3.090 -22.683 1.00 84.12 160 ASN A O 1
ATOM 1284 N N . ARG A 1 161 ? 15.962 -3.017 -23.516 1.00 81.88 161 ARG A N 1
ATOM 1285 C CA . ARG A 1 161 ? 16.520 -2.151 -22.454 1.00 81.88 161 ARG A CA 1
ATOM 1286 C C . ARG A 1 161 ? 15.846 -0.773 -22.375 1.00 81.88 161 ARG A C 1
ATOM 1288 O O . ARG A 1 161 ? 15.862 -0.151 -21.315 1.00 81.88 161 ARG A O 1
ATOM 1295 N N . LYS A 1 162 ? 15.225 -0.308 -23.465 1.00 81.69 162 LYS A N 1
ATOM 1296 C CA . LYS A 1 162 ? 14.480 0.960 -23.527 1.00 81.69 162 LYS A CA 1
ATOM 1297 C C . LYS A 1 162 ? 13.038 0.842 -23.032 1.00 81.69 162 LYS A C 1
ATOM 1299 O O . LYS A 1 162 ? 12.385 1.862 -22.867 1.00 81.69 162 LYS A O 1
ATOM 1304 N N . SER A 1 163 ? 12.532 -0.363 -22.756 1.00 76.81 163 SER A N 1
ATOM 1305 C CA . SER A 1 163 ? 11.121 -0.575 -22.397 1.00 76.81 163 SER A CA 1
ATOM 1306 C C . SER A 1 163 ? 10.743 -0.114 -20.981 1.00 76.81 163 SER A C 1
ATOM 1308 O O . SER A 1 163 ? 9.690 -0.505 -20.488 1.00 76.81 163 SER A O 1
ATOM 1310 N N . GLY A 1 164 ? 11.618 0.612 -20.275 1.00 83.88 164 GLY A N 1
ATOM 1311 C CA . GLY A 1 164 ? 11.346 1.093 -18.916 1.00 83.88 164 GLY A CA 1
ATOM 1312 C C . GLY A 1 164 ? 11.105 -0.014 -17.883 1.00 83.88 164 GLY A C 1
ATOM 1313 O O . GLY A 1 164 ? 10.420 0.218 -16.897 1.00 83.88 164 GLY A O 1
ATOM 1314 N N . HIS A 1 165 ? 11.627 -1.231 -18.093 1.00 90.19 165 HIS A N 1
ATOM 1315 C CA . HIS A 1 165 ? 11.361 -2.342 -17.177 1.00 90.19 165 HIS A CA 1
ATOM 1316 C C . HIS A 1 165 ? 11.892 -2.070 -15.764 1.00 90.19 165 HIS A C 1
ATOM 1318 O O . HIS A 1 165 ? 11.177 -2.310 -14.798 1.00 90.19 165 HIS A O 1
ATOM 1324 N N . TYR A 1 166 ? 13.130 -1.595 -15.628 1.00 90.12 166 TYR A N 1
ATOM 1325 C CA . TYR A 1 166 ? 13.773 -1.382 -14.329 1.00 90.12 166 TYR A CA 1
ATOM 1326 C C . TYR A 1 166 ? 12.925 -0.494 -13.400 1.00 90.12 166 TYR A C 1
ATOM 1328 O O . TYR A 1 166 ? 12.619 0.641 -13.749 1.00 90.12 166 TYR A O 1
ATOM 1336 N N . GLY A 1 167 ? 12.534 -1.017 -12.233 1.00 85.50 167 GLY A N 1
ATOM 1337 C CA . GLY A 1 167 ? 11.704 -0.296 -11.257 1.00 85.50 167 GLY A CA 1
ATOM 1338 C C . GLY A 1 167 ? 10.212 -0.178 -11.606 1.00 85.50 167 GLY A C 1
ATOM 1339 O O . GLY A 1 167 ? 9.446 0.331 -10.799 1.00 85.50 167 GLY A O 1
ATOM 1340 N N . SER A 1 168 ? 9.766 -0.673 -12.767 1.00 88.44 168 SER A N 1
ATOM 1341 C CA . SER A 1 168 ? 8.334 -0.729 -13.107 1.00 88.44 168 SER A CA 1
ATOM 1342 C C . SER A 1 168 ? 7.546 -1.658 -12.164 1.00 88.44 168 SER A C 1
ATOM 1344 O O . SER A 1 168 ? 8.142 -2.579 -11.591 1.00 88.44 168 SER A O 1
ATOM 1346 N N . PRO A 1 169 ? 6.204 -1.526 -12.066 1.00 86.31 169 PRO A N 1
ATOM 1347 C CA . PRO A 1 169 ? 5.357 -2.480 -11.338 1.00 86.31 169 PRO A CA 1
ATOM 1348 C C . PRO A 1 169 ? 5.627 -3.927 -11.759 1.00 86.31 169 PRO A C 1
ATOM 1350 O O . PRO A 1 169 ? 5.846 -4.799 -10.921 1.00 86.31 169 PRO A O 1
ATOM 1353 N N . LYS A 1 170 ? 5.783 -4.156 -13.069 1.00 84.38 170 LYS A N 1
ATOM 1354 C CA . LYS A 1 170 ? 6.175 -5.454 -13.621 1.00 84.38 170 LYS A CA 1
ATOM 1355 C C . LYS A 1 170 ? 7.524 -5.935 -13.099 1.00 84.38 170 LYS A C 1
ATOM 1357 O O . LYS A 1 170 ? 7.663 -7.124 -12.853 1.00 84.38 170 LYS A O 1
ATOM 1362 N N . CYS A 1 171 ? 8.521 -5.068 -12.910 1.00 86.44 171 CYS A N 1
ATOM 1363 C CA . CYS A 1 171 ? 9.815 -5.425 -12.306 1.00 86.44 171 CYS A CA 1
ATOM 1364 C C . CYS A 1 171 ? 9.705 -5.756 -10.815 1.00 86.44 171 CYS A C 1
ATOM 1366 O O . CYS A 1 171 ? 10.395 -6.669 -10.358 1.00 86.44 171 CYS A O 1
ATOM 1368 N N . MET A 1 172 ? 8.817 -5.079 -10.091 1.00 83.19 172 MET A N 1
ATOM 1369 C CA . MET A 1 172 ? 8.549 -5.333 -8.673 1.00 83.19 172 MET A CA 1
ATOM 1370 C C . MET A 1 172 ? 7.602 -6.522 -8.430 1.00 83.19 172 MET A C 1
ATOM 1372 O O . MET A 1 172 ? 7.462 -6.953 -7.295 1.00 83.19 172 MET A O 1
ATOM 1376 N N . GLY A 1 173 ? 7.002 -7.093 -9.485 1.00 76.56 173 GLY A N 1
ATOM 1377 C CA . GLY A 1 173 ? 6.048 -8.207 -9.361 1.00 76.56 173 GLY A CA 1
ATOM 1378 C C . GLY A 1 173 ? 4.654 -7.758 -8.913 1.00 76.56 173 GLY A C 1
ATOM 1379 O O . GLY A 1 173 ? 3.934 -8.521 -8.279 1.00 76.56 173 GLY A O 1
ATOM 1380 N N . LEU A 1 174 ? 4.307 -6.507 -9.215 1.00 75.81 174 LEU A N 1
ATOM 1381 C CA . LEU A 1 174 ? 3.040 -5.855 -8.883 1.00 75.81 174 LEU A CA 1
ATOM 1382 C C . LEU A 1 174 ? 2.104 -5.753 -10.101 1.00 75.81 174 LEU A C 1
ATOM 1384 O O . LEU A 1 174 ? 1.215 -4.916 -10.127 1.00 75.81 174 LEU A O 1
ATOM 1388 N N . ASP A 1 175 ? 2.327 -6.559 -11.139 1.00 67.69 175 ASP A N 1
ATOM 1389 C CA . ASP A 1 175 ? 1.578 -6.555 -12.401 1.00 67.69 175 ASP A CA 1
ATOM 1390 C C . ASP A 1 175 ? 0.236 -7.315 -12.359 1.00 67.69 175 ASP A C 1
ATOM 1392 O O . ASP A 1 175 ? -0.435 -7.403 -13.381 1.00 67.69 175 ASP A O 1
ATOM 1396 N N . ASN A 1 176 ? -0.169 -7.825 -11.189 1.00 52.75 176 ASN A N 1
ATOM 1397 C CA . ASN A 1 176 ? -1.408 -8.592 -10.983 1.00 52.75 176 ASN A CA 1
ATOM 1398 C C . ASN A 1 176 ? -2.492 -7.829 -10.189 1.00 52.75 176 ASN A C 1
ATOM 1400 O O . ASN A 1 176 ? -3.322 -8.465 -9.538 1.00 52.75 176 ASN A O 1
ATOM 1404 N N . PHE A 1 177 ? -2.477 -6.494 -10.217 1.00 48.22 177 PHE A N 1
ATOM 1405 C CA . PHE A 1 177 ? -3.513 -5.636 -9.629 1.00 48.22 177 PHE A CA 1
ATOM 1406 C C . PHE A 1 177 ? -4.088 -4.684 -10.673 1.00 48.22 177 PHE A C 1
ATOM 1408 O O . PHE A 1 177 ? -3.296 -4.196 -11.513 1.00 48.22 177 PHE A O 1
#

InterPro domains:
  IPR002867 IBR domain [SM00647] (25-89)
  IPR051628 Linear Ubiquitination-Associated E3 Ligases [PTHR22770] (40-90)

Radius of gyration: 32.22 Å; chains: 1; bounding box: 59×93×88 Å

pLDDT: mean 83.46, std 17.53, range [33.91, 97.88]

Sequence (177 aa):
MRTTMRNAQNAPLSSARSASGRMSEREVAQELRNIRELYKDVRLCPKCRMGIAKTQGCNKMTCGNCGQYFCFACGKAINGYEHFRGRDCKLFAARDIAEWERQLAAMQPERQMRIAERPIGGTVRCPKCRARNFKEDERYIFCWACRDSYCTLCRRKVSNRKSGHYGSPKCMGLDNF

Foldseek 3Di:
DDDDDDDDDDDDDDPPPPPPVDDDPVVVVVVVVVVCVVCVQWAAQPPPGDIDGDPAAWQFDADPVPRFTAGNVVNGTDDDCPVQVDDPHHGHDPVRVVVVVVVVVVLPQVVQQPQLPADQQDWDAQLPPGDIFGRNDNAWTQDPVVNFIAGSRQNDTDPDPPPPLRPDCVSSVNVPD

Organism: Panicum miliaceum (NCBI:txid4540)

Secondary structure (DSSP, 8-state):
------------------------HHHHHHHHHHHHHHHTTEEE-TTT--EEE--SS-SEEE-TTT--EEETTT--B-SSSGGGSSSS--SS-HHHHHHHHHHHHHS-HHHHHTTTSSPTTSEEE-TTT--EEE---SSEEEETTTTEEEETTT--EES-TTS--TTSHHHHT-TT-